Protein AF-A0A7S2U8R6-F1 (afdb_monomer)

Structure (mmCIF, N/CA/C/O backbone):
data_AF-A0A7S2U8R6-F1
#
_entry.id   AF-A0A7S2U8R6-F1
#
loop_
_atom_site.group_PDB
_atom_site.id
_atom_site.type_symbol
_atom_site.label_atom_id
_atom_site.label_alt_id
_atom_site.label_comp_id
_atom_site.label_asym_id
_atom_site.label_entity_id
_atom_site.label_seq_id
_atom_site.pdbx_PDB_ins_code
_atom_site.Cartn_x
_atom_site.Cartn_y
_atom_site.Cartn_z
_atom_site.occupancy
_atom_site.B_iso_or_equiv
_atom_site.auth_seq_id
_atom_site.auth_comp_id
_atom_site.auth_asym_id
_atom_site.auth_atom_id
_atom_site.pdbx_PDB_model_num
ATOM 1 N N . ASN A 1 1 ? 3.528 -26.332 -23.470 1.00 46.66 1 ASN A N 1
ATOM 2 C CA . ASN A 1 1 ? 3.043 -24.936 -23.536 1.00 46.66 1 ASN A CA 1
ATOM 3 C C . ASN A 1 1 ? 3.976 -24.041 -22.747 1.00 46.66 1 ASN A C 1
ATOM 5 O O . ASN A 1 1 ? 3.989 -24.145 -21.530 1.00 46.66 1 ASN A O 1
ATOM 9 N N . HIS A 1 2 ? 4.789 -23.233 -23.428 1.00 74.88 2 HIS A N 1
ATOM 10 C CA . HIS A 1 2 ? 5.636 -22.223 -22.788 1.00 74.88 2 HIS A CA 1
ATOM 11 C C . HIS A 1 2 ? 4.893 -20.884 -22.828 1.00 74.88 2 HIS A C 1
ATOM 13 O O . HIS A 1 2 ? 4.397 -20.498 -23.886 1.00 74.88 2 HIS A O 1
ATOM 19 N N . LEU A 1 3 ? 4.774 -20.200 -21.690 1.00 73.69 3 LEU A N 1
ATOM 20 C CA . LEU A 1 3 ? 4.189 -18.861 -21.631 1.00 73.69 3 LEU A CA 1
ATOM 21 C C . LEU A 1 3 ? 5.206 -17.872 -22.217 1.00 73.69 3 LEU A C 1
ATOM 23 O O . LEU A 1 3 ? 6.335 -17.811 -21.743 1.00 73.69 3 LEU A O 1
ATOM 27 N N . LEU A 1 4 ? 4.841 -17.155 -23.282 1.00 82.94 4 LEU A N 1
ATOM 28 C CA . LEU A 1 4 ? 5.727 -16.186 -23.953 1.00 82.94 4 LEU A CA 1
ATOM 29 C C . LEU A 1 4 ? 5.515 -14.745 -23.472 1.00 82.94 4 LEU A C 1
ATOM 31 O O . LEU A 1 4 ? 6.357 -13.887 -23.705 1.00 82.94 4 LEU A O 1
ATOM 35 N N . GLY A 1 5 ? 4.393 -14.472 -22.811 1.00 85.06 5 GLY A N 1
ATOM 36 C CA . GLY A 1 5 ? 4.056 -13.152 -22.301 1.00 85.06 5 GLY A CA 1
ATOM 37 C C . GLY A 1 5 ? 2.753 -13.180 -21.516 1.00 85.06 5 GLY A C 1
ATOM 38 O O . GLY A 1 5 ? 1.944 -14.098 -21.662 1.00 85.06 5 GLY A O 1
ATOM 39 N N . VAL A 1 6 ? 2.562 -12.169 -20.675 1.00 85.94 6 VAL A N 1
ATOM 40 C CA . VAL A 1 6 ? 1.359 -11.980 -19.865 1.00 85.94 6 VAL A CA 1
ATOM 41 C C . VAL A 1 6 ? 0.936 -10.520 -19.946 1.00 85.94 6 VAL A C 1
ATOM 43 O O . VAL A 1 6 ? 1.773 -9.621 -19.906 1.00 85.94 6 VAL A O 1
ATOM 46 N N . VAL A 1 7 ? -0.367 -10.289 -20.068 1.00 87.50 7 VAL A N 1
ATOM 47 C CA . VAL A 1 7 ? -0.960 -8.958 -19.927 1.00 87.50 7 VAL A CA 1
ATOM 48 C C . VAL A 1 7 ? -1.622 -8.909 -18.563 1.00 87.50 7 VAL A C 1
ATOM 50 O O . VAL A 1 7 ? -2.415 -9.787 -18.227 1.00 87.50 7 VAL A O 1
ATOM 53 N N . ALA A 1 8 ? -1.287 -7.896 -17.774 1.00 81.75 8 ALA A N 1
ATOM 54 C CA . ALA A 1 8 ? -1.824 -7.730 -16.438 1.00 81.75 8 ALA A CA 1
ATOM 55 C C . ALA A 1 8 ? -2.041 -6.258 -16.099 1.00 81.75 8 ALA A C 1
ATOM 57 O O . ALA A 1 8 ? -1.502 -5.362 -16.745 1.00 81.75 8 ALA A O 1
ATOM 58 N N . THR A 1 9 ? -2.837 -6.032 -15.062 1.00 83.81 9 THR A N 1
ATOM 59 C CA . THR A 1 9 ? -3.006 -4.727 -14.423 1.00 83.81 9 THR A CA 1
ATOM 60 C C . THR A 1 9 ? -1.950 -4.537 -13.327 1.00 83.81 9 THR A C 1
ATOM 62 O O . THR A 1 9 ? -1.035 -5.352 -13.171 1.00 83.81 9 THR A O 1
ATOM 65 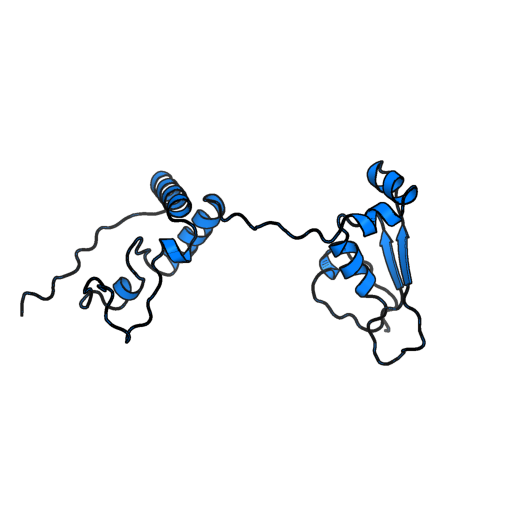N N . SER A 1 10 ? -2.115 -3.503 -12.497 1.00 70.25 10 SER A N 1
ATOM 66 C CA . SER A 1 10 ? -1.321 -3.288 -11.280 1.00 70.25 10 SER A CA 1
ATOM 67 C C . SER A 1 10 ? -1.342 -4.466 -10.294 1.00 70.25 10 SER A C 1
ATOM 69 O O . SER A 1 10 ? -0.540 -4.503 -9.369 1.00 70.25 10 SER A O 1
ATOM 71 N N . ALA A 1 11 ? -2.197 -5.476 -10.491 1.00 67.94 11 ALA A N 1
ATOM 72 C CA . ALA A 1 11 ? -2.208 -6.693 -9.681 1.00 67.94 11 ALA A CA 1
ATOM 73 C C . ALA A 1 11 ? -0.862 -7.452 -9.684 1.00 67.94 11 ALA A C 1
ATOM 75 O O . ALA A 1 11 ? -0.554 -8.131 -8.709 1.00 67.94 11 ALA A O 1
ATOM 76 N N . LEU A 1 12 ? -0.031 -7.313 -10.730 1.00 63.19 12 LEU A N 1
ATOM 77 C CA . LEU A 1 12 ? 1.331 -7.876 -10.753 1.00 63.19 12 LEU A CA 1
ATOM 78 C C . LEU A 1 12 ? 2.407 -6.950 -10.144 1.00 63.19 12 LEU A C 1
ATOM 80 O O . LEU A 1 12 ? 3.586 -7.318 -10.096 1.00 63.19 12 LEU A O 1
ATOM 84 N N . GLU A 1 13 ? 2.035 -5.772 -9.631 1.00 63.19 13 GLU A N 1
ATOM 85 C CA . GLU A 1 13 ? 2.952 -4.906 -8.870 1.00 63.19 13 GLU A CA 1
ATOM 86 C C . GLU A 1 13 ? 3.379 -5.576 -7.558 1.00 63.19 13 GLU A C 1
ATOM 88 O O . GLU A 1 13 ? 4.547 -5.500 -7.179 1.00 63.19 13 GLU A O 1
ATOM 93 N N . LEU A 1 14 ? 2.483 -6.332 -6.911 1.00 60.97 14 LEU A N 1
ATOM 94 C CA . LEU A 1 14 ? 2.751 -6.978 -5.626 1.00 60.97 14 LEU A CA 1
ATOM 95 C C . LEU A 1 14 ? 3.294 -8.411 -5.784 1.00 60.97 14 LEU A C 1
ATOM 97 O O . LEU A 1 14 ? 2.639 -9.288 -6.331 1.00 60.9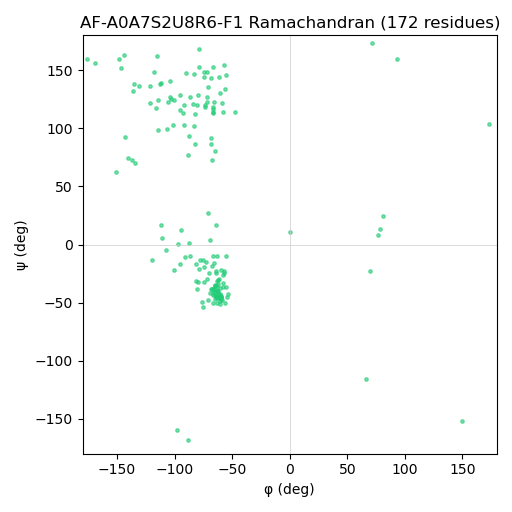7 14 LEU A O 1
ATOM 101 N N . GLY A 1 15 ? 4.500 -8.656 -5.263 1.00 57.88 15 GLY A N 1
ATOM 102 C CA . GLY A 1 15 ? 4.947 -9.949 -4.709 1.00 57.88 15 GLY A CA 1
ATOM 103 C C . GLY A 1 15 ? 5.184 -11.165 -5.621 1.00 57.88 15 GLY A C 1
ATOM 104 O O . GLY A 1 15 ? 5.959 -12.028 -5.226 1.00 57.88 15 GLY A O 1
ATOM 105 N N . ILE A 1 16 ? 4.598 -11.265 -6.817 1.00 66.06 16 ILE A N 1
ATOM 106 C CA . ILE A 1 16 ? 4.712 -12.500 -7.618 1.00 66.06 16 ILE A CA 1
ATOM 107 C C . ILE A 1 16 ? 6.038 -12.525 -8.385 1.00 66.06 16 ILE A C 1
ATOM 109 O O . ILE A 1 16 ? 6.259 -11.716 -9.286 1.00 66.06 16 ILE A O 1
ATOM 113 N N . ASP A 1 17 ? 6.937 -13.439 -8.023 1.00 63.81 17 ASP A N 1
ATOM 114 C CA . ASP A 1 17 ? 8.207 -13.632 -8.724 1.00 63.81 17 ASP A CA 1
ATOM 115 C C . ASP A 1 17 ? 8.013 -14.513 -9.963 1.00 63.81 17 ASP A C 1
ATOM 117 O O . ASP A 1 17 ? 8.129 -15.736 -9.925 1.00 63.81 17 ASP A O 1
ATOM 121 N N . ILE A 1 18 ? 7.660 -13.875 -11.076 1.00 67.62 18 ILE A N 1
ATOM 122 C CA . ILE A 1 18 ? 7.611 -14.510 -12.394 1.00 67.62 18 ILE A CA 1
ATOM 123 C C . ILE A 1 18 ? 9.016 -14.354 -12.990 1.00 67.62 18 ILE A C 1
ATOM 125 O O . ILE A 1 18 ? 9.271 -13.429 -13.756 1.00 67.62 18 ILE A O 1
ATOM 129 N N . GLY A 1 19 ? 9.968 -15.169 -12.527 1.00 64.94 19 GLY A N 1
ATOM 130 C CA . GLY A 1 19 ? 11.358 -15.112 -12.989 1.00 64.94 19 GLY A CA 1
ATOM 131 C C . GLY A 1 19 ? 11.486 -15.284 -14.510 1.00 64.94 19 GLY A C 1
ATOM 132 O O . GLY A 1 19 ? 10.637 -15.904 -15.150 1.00 64.94 19 GLY A O 1
ATOM 133 N N . GLY A 1 20 ? 12.562 -14.749 -15.092 1.00 72.88 20 GLY A N 1
ATOM 134 C CA . GLY A 1 20 ? 12.874 -14.906 -16.518 1.00 72.88 20 GLY A CA 1
ATOM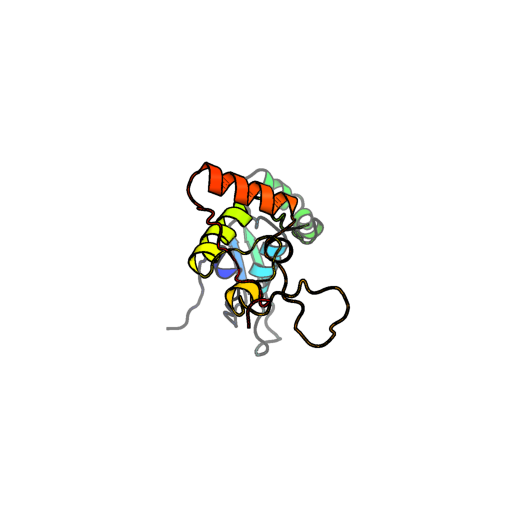 135 C C . GLY A 1 20 ? 12.123 -13.964 -17.466 1.00 72.88 20 GLY A C 1
ATOM 136 O O . GLY A 1 20 ? 11.948 -14.301 -18.634 1.00 72.88 20 GLY A O 1
ATOM 137 N N . ILE A 1 21 ? 11.661 -12.806 -16.984 1.00 80.56 21 ILE A N 1
ATOM 138 C CA . ILE A 1 21 ? 11.136 -11.735 -17.841 1.00 80.56 21 ILE A CA 1
ATOM 139 C C . ILE A 1 21 ? 12.304 -10.851 -18.293 1.00 80.56 21 ILE A C 1
ATOM 141 O O . ILE A 1 21 ? 13.040 -10.327 -17.459 1.00 80.56 21 ILE A O 1
ATOM 145 N N . ASP A 1 22 ? 12.434 -10.634 -19.600 1.00 85.12 22 ASP A N 1
ATOM 146 C CA . ASP A 1 22 ? 13.462 -9.753 -20.178 1.00 85.12 22 ASP A CA 1
ATOM 147 C C . ASP A 1 22 ? 12.900 -8.366 -20.559 1.00 85.12 22 ASP A C 1
ATOM 149 O O . ASP A 1 22 ? 13.645 -7.389 -20.639 1.00 85.12 22 ASP A O 1
ATOM 153 N N . LEU A 1 23 ? 11.577 -8.258 -20.756 1.00 88.19 23 LEU A N 1
ATOM 154 C CA . LEU A 1 23 ? 10.893 -7.051 -21.233 1.00 88.19 23 LEU A CA 1
ATOM 155 C C . LEU A 1 23 ? 9.611 -6.756 -20.441 1.00 88.19 23 LEU A C 1
ATOM 157 O O . LEU A 1 23 ? 8.743 -7.621 -20.322 1.00 88.19 23 LEU A O 1
ATOM 161 N N . THR A 1 24 ? 9.437 -5.508 -19.998 1.00 89.19 24 THR A N 1
ATOM 162 C CA . THR A 1 24 ? 8.153 -4.979 -19.506 1.00 89.19 24 THR A CA 1
ATOM 163 C C . THR A 1 24 ? 7.608 -3.899 -20.441 1.00 89.19 24 THR A C 1
ATOM 165 O O . THR A 1 24 ? 8.343 -3.036 -20.924 1.00 89.19 24 THR A O 1
ATOM 168 N N . LEU A 1 25 ? 6.296 -3.937 -20.688 1.00 91.19 25 LEU A N 1
ATOM 169 C CA . LEU A 1 25 ? 5.565 -2.933 -21.464 1.00 91.19 25 LEU A CA 1
ATOM 170 C C . LEU A 1 25 ? 4.543 -2.242 -20.556 1.00 91.19 25 LEU A C 1
ATOM 172 O O . LEU A 1 25 ? 3.622 -2.887 -20.058 1.00 91.19 25 LEU A O 1
ATOM 176 N N . HIS A 1 26 ? 4.698 -0.935 -20.354 1.00 90.31 26 HIS A N 1
ATOM 177 C CA . HIS A 1 26 ? 3.790 -0.110 -19.558 1.00 90.31 26 HIS A CA 1
ATOM 178 C C . HIS A 1 26 ? 2.880 0.675 -20.508 1.00 90.31 26 HIS A C 1
ATOM 180 O O . HIS A 1 26 ? 3.311 1.643 -21.134 1.00 90.31 26 HIS A O 1
ATOM 186 N N . CYS A 1 27 ? 1.632 0.232 -20.652 1.00 90.69 27 CYS A N 1
ATOM 187 C CA . CYS A 1 27 ? 0.617 0.924 -21.444 1.00 90.69 27 CYS A CA 1
ATOM 188 C C . CYS A 1 27 ? -0.018 2.041 -20.604 1.00 90.69 27 CYS A C 1
ATOM 190 O O . CYS A 1 27 ? -0.864 1.769 -19.753 1.00 90.69 27 CYS A O 1
ATOM 192 N N . GLY A 1 28 ? 0.391 3.283 -20.851 1.00 87.94 28 GLY A N 1
ATOM 193 C CA . GLY A 1 28 ? 0.110 4.442 -20.008 1.00 87.94 28 GLY A CA 1
ATOM 194 C C . GLY A 1 28 ? 1.219 4.698 -18.984 1.00 87.94 28 GLY A C 1
ATOM 195 O O . GLY A 1 28 ? 2.030 3.819 -18.674 1.00 87.94 28 GLY A O 1
ATOM 196 N N . CYS A 1 29 ? 1.279 5.922 -18.458 1.00 85.25 29 CYS A N 1
ATOM 197 C CA . CYS A 1 29 ? 2.278 6.262 -17.445 1.00 85.25 29 CYS A CA 1
ATOM 198 C C . CYS A 1 29 ? 1.862 5.759 -16.049 1.00 85.25 29 CYS A C 1
ATOM 200 O O . CYS A 1 29 ? 0.768 6.105 -15.590 1.00 85.25 29 CYS A O 1
ATOM 202 N N . PRO A 1 30 ? 2.730 5.025 -15.320 1.00 83.25 30 PRO A N 1
ATOM 203 C CA . PRO A 1 30 ? 2.484 4.688 -13.922 1.00 83.25 30 PRO A CA 1
ATOM 204 C C . PRO A 1 30 ? 2.244 5.938 -13.068 1.00 83.25 30 PRO A C 1
ATOM 206 O O . PRO A 1 30 ? 2.855 6.987 -13.277 1.00 83.25 30 PRO A O 1
ATOM 209 N N . THR A 1 31 ? 1.372 5.812 -12.070 1.00 78.25 31 THR A N 1
ATOM 210 C CA . THR A 1 31 ? 0.939 6.925 -11.208 1.00 78.25 31 THR A CA 1
ATOM 211 C C . THR A 1 31 ? 2.011 7.377 -10.212 1.00 78.25 31 THR A C 1
ATOM 213 O O . THR A 1 31 ? 1.906 8.464 -9.646 1.00 78.25 31 THR A O 1
ATOM 216 N N . SER A 1 32 ? 3.056 6.569 -9.998 1.00 81.12 32 SER A N 1
ATOM 217 C CA . SER A 1 32 ? 4.174 6.883 -9.108 1.00 81.12 32 SER A CA 1
ATOM 218 C C . SER A 1 32 ? 5.495 6.268 -9.585 1.00 81.12 32 SER A C 1
ATOM 220 O O . SER A 1 32 ? 5.516 5.277 -10.318 1.00 81.12 32 SER A O 1
ATOM 222 N N . VAL A 1 33 ? 6.616 6.818 -9.101 1.00 85.56 33 VAL A N 1
ATOM 223 C CA . VAL A 1 33 ? 7.962 6.249 -9.309 1.00 85.56 33 VAL A CA 1
ATOM 224 C C . VAL A 1 33 ? 8.073 4.850 -8.716 1.00 85.56 33 VAL A C 1
ATOM 226 O O . VAL A 1 33 ? 8.709 3.982 -9.304 1.00 85.56 33 VAL A O 1
ATOM 229 N N . ASN A 1 34 ? 7.434 4.611 -7.568 1.00 84.75 34 ASN A N 1
ATOM 230 C CA . ASN A 1 34 ? 7.458 3.303 -6.921 1.00 84.75 34 ASN A CA 1
ATOM 231 C C . ASN A 1 34 ? 6.769 2.252 -7.795 1.00 84.75 34 ASN A C 1
ATOM 233 O O . ASN A 1 34 ? 7.345 1.188 -7.999 1.00 84.75 34 ASN A O 1
ATOM 237 N N . SER A 1 35 ? 5.606 2.572 -8.369 1.00 84.62 35 SER A N 1
ATOM 238 C CA . SER A 1 35 ? 4.914 1.686 -9.312 1.00 84.62 35 SER A CA 1
ATOM 239 C C . SER A 1 35 ? 5.772 1.420 -10.548 1.00 84.62 35 SER A C 1
ATOM 241 O O . SER A 1 35 ? 5.962 0.262 -10.906 1.00 84.62 35 SER A O 1
ATOM 243 N N . LEU A 1 36 ? 6.382 2.453 -11.148 1.00 86.62 36 LEU A N 1
ATOM 244 C CA . LEU A 1 36 ? 7.298 2.263 -12.279 1.00 86.62 36 LEU A CA 1
ATOM 245 C C . LEU A 1 36 ? 8.446 1.308 -11.922 1.00 86.62 36 LEU A C 1
ATOM 247 O O . LEU A 1 36 ? 8.697 0.359 -12.656 1.00 86.62 36 LEU A O 1
ATOM 251 N N . LEU A 1 37 ? 9.132 1.536 -10.798 1.00 86.06 37 LEU A N 1
ATOM 252 C CA . LEU A 1 37 ? 10.273 0.716 -10.384 1.00 86.06 37 LEU A CA 1
ATOM 253 C C . LEU A 1 37 ? 9.866 -0.721 -10.032 1.00 86.06 37 LEU A C 1
ATOM 255 O O . LEU A 1 37 ? 10.594 -1.653 -10.365 1.00 86.06 37 LEU A O 1
ATOM 259 N N . GLN A 1 38 ? 8.714 -0.918 -9.387 1.00 85.62 38 GLN A N 1
ATOM 260 C CA . GLN A 1 38 ? 8.199 -2.250 -9.056 1.00 85.62 38 GLN A CA 1
ATOM 261 C C . GLN A 1 38 ? 7.825 -3.039 -10.311 1.00 85.62 38 GLN A C 1
ATOM 263 O O . GLN A 1 38 ? 8.175 -4.213 -10.422 1.00 85.62 38 GLN A O 1
ATOM 268 N N . GLN A 1 39 ? 7.158 -2.394 -11.270 1.00 86.88 39 GLN A N 1
ATOM 269 C CA . GLN A 1 39 ? 6.768 -3.022 -12.528 1.00 86.88 39 GLN A CA 1
ATOM 270 C C . GLN A 1 39 ? 7.987 -3.280 -13.431 1.00 86.88 39 GLN A C 1
ATOM 272 O O . GLN A 1 39 ? 8.147 -4.390 -1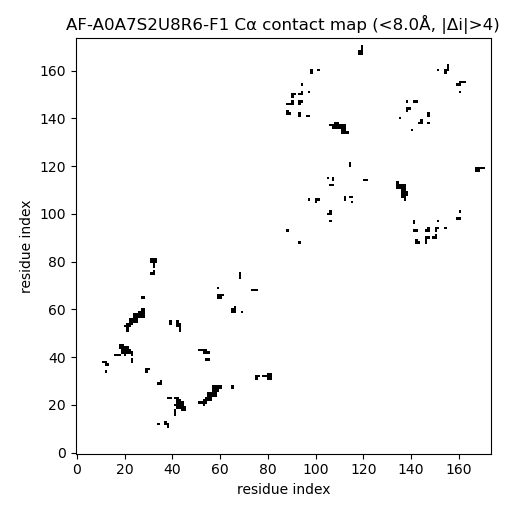3.926 1.00 86.88 39 GLN A O 1
ATOM 277 N N . ALA A 1 40 ? 8.866 -2.289 -13.626 1.00 87.56 40 ALA A N 1
ATOM 278 C CA . ALA A 1 40 ? 10.062 -2.420 -14.464 1.00 87.56 40 ALA A CA 1
ATOM 279 C C . ALA A 1 40 ? 11.058 -3.433 -13.882 1.00 87.56 40 ALA A C 1
ATOM 281 O O . ALA A 1 40 ? 11.651 -4.216 -14.616 1.00 87.56 40 ALA A O 1
ATOM 282 N N . GLY A 1 41 ? 11.176 -3.491 -12.551 1.00 84.31 41 GLY A N 1
ATOM 283 C CA . GLY A 1 41 ? 12.005 -4.466 -11.839 1.00 84.31 41 GLY A CA 1
ATOM 284 C C . GLY A 1 41 ? 11.496 -5.911 -11.892 1.00 84.31 41 GLY A C 1
ATOM 285 O O . GLY A 1 41 ? 12.073 -6.773 -11.226 1.00 84.31 41 GLY A O 1
ATOM 286 N N . ARG A 1 42 ? 10.411 -6.194 -12.630 1.00 81.25 42 ARG A N 1
ATOM 287 C CA . ARG A 1 42 ? 10.039 -7.561 -13.025 1.00 81.25 42 ARG A CA 1
ATOM 288 C C . ARG A 1 42 ? 10.940 -8.088 -14.134 1.00 81.25 42 ARG A C 1
ATOM 290 O O . ARG A 1 42 ? 11.222 -9.282 -14.140 1.00 81.25 42 ARG A O 1
ATOM 297 N N . ALA A 1 43 ? 11.412 -7.212 -15.020 1.00 83.94 43 ALA A N 1
ATOM 298 C CA . ALA A 1 43 ? 12.412 -7.580 -16.005 1.00 83.94 43 ALA A CA 1
ATOM 299 C C . ALA A 1 43 ? 13.798 -7.724 -15.347 1.00 83.94 43 ALA A C 1
ATOM 301 O O . ALA A 1 43 ? 14.110 -7.040 -14.372 1.00 83.94 43 ALA A O 1
ATOM 302 N N . GLY A 1 44 ? 14.636 -8.623 -15.867 1.00 78.12 44 GLY A N 1
ATOM 303 C CA . GLY A 1 44 ? 16.003 -8.832 -15.374 1.00 78.12 44 GLY A CA 1
ATOM 304 C C . GLY A 1 44 ? 16.098 -9.655 -14.086 1.00 78.12 44 GLY A C 1
ATOM 305 O O . GLY A 1 44 ? 17.154 -9.704 -13.455 1.00 78.12 44 GLY A O 1
ATOM 306 N N . ARG A 1 45 ? 15.008 -10.320 -13.681 1.00 71.50 45 ARG A N 1
ATOM 307 C CA . ARG A 1 45 ? 14.997 -11.263 -12.557 1.00 71.50 45 ARG A CA 1
ATOM 308 C C . ARG A 1 45 ? 15.382 -12.661 -13.032 1.00 71.50 45 ARG A C 1
ATOM 310 O O . ARG A 1 45 ? 14.536 -13.432 -13.477 1.00 71.50 45 ARG A O 1
ATOM 317 N N . GLY A 1 46 ? 16.666 -12.992 -12.939 1.00 64.31 46 GLY A N 1
ATOM 318 C CA . GLY A 1 46 ? 17.165 -14.329 -13.257 1.00 64.31 46 GLY A CA 1
ATOM 319 C C . GLY A 1 46 ? 18.686 -14.399 -13.222 1.00 64.31 46 GLY A C 1
ATOM 320 O O . GLY A 1 46 ? 19.351 -13.986 -14.163 1.00 64.31 46 GLY A O 1
ATOM 321 N N . ALA A 1 47 ? 19.251 -14.975 -12.158 1.00 56.84 47 ALA A N 1
ATOM 322 C CA . ALA A 1 47 ? 20.701 -15.174 -12.019 1.00 56.84 47 ALA A CA 1
ATOM 323 C C . ALA A 1 47 ? 21.303 -16.117 -13.084 1.00 56.84 47 ALA A C 1
ATOM 325 O O . ALA A 1 47 ? 22.517 -16.260 -13.180 1.00 56.84 47 ALA A O 1
ATOM 326 N N . THR A 1 48 ? 20.462 -16.791 -13.869 1.00 57.09 48 THR A N 1
ATOM 327 C CA . THR A 1 48 ? 20.865 -17.810 -14.841 1.00 57.09 48 THR A CA 1
ATOM 328 C C . THR A 1 48 ? 21.349 -17.232 -16.173 1.00 57.09 48 THR A C 1
ATOM 330 O O . THR A 1 48 ? 21.984 -17.959 -16.930 1.00 57.09 48 THR A O 1
ATOM 333 N N . ARG A 1 49 ? 21.053 -15.958 -16.478 1.00 62.97 49 ARG A N 1
ATOM 334 C CA . ARG A 1 49 ? 21.420 -15.287 -17.741 1.00 62.97 49 ARG A CA 1
ATOM 335 C C . ARG A 1 49 ? 21.860 -13.844 -17.489 1.00 62.97 49 ARG A C 1
ATOM 337 O O . ARG A 1 49 ? 21.114 -12.903 -17.736 1.00 62.97 49 ARG A O 1
ATOM 344 N N . LEU A 1 50 ? 23.067 -13.674 -16.944 1.00 63.53 50 LEU A N 1
ATOM 345 C CA . LEU A 1 50 ? 23.655 -12.348 -16.685 1.00 63.53 50 LEU A CA 1
ATOM 346 C C . LEU A 1 50 ? 23.967 -11.546 -17.964 1.00 63.53 50 LEU A C 1
ATOM 348 O O . LEU A 1 50 ? 24.212 -10.347 -17.887 1.00 63.53 50 LEU A O 1
ATOM 352 N N . ASP A 1 51 ? 24.004 -12.203 -19.119 1.00 74.25 51 ASP A N 1
ATOM 353 C CA . ASP A 1 51 ? 24.346 -11.640 -20.425 1.00 74.25 51 ASP A CA 1
ATOM 354 C C . ASP A 1 51 ? 23.150 -11.026 -21.167 1.00 74.25 51 ASP A C 1
ATOM 356 O O . ASP A 1 51 ? 23.338 -10.342 -22.175 1.00 74.25 51 ASP A O 1
ATOM 360 N N . VAL A 1 52 ? 21.926 -11.233 -20.672 1.00 75.56 52 VAL A N 1
ATOM 361 C CA . VAL A 1 52 ? 20.710 -10.707 -21.297 1.00 75.56 52 VAL A CA 1
ATOM 362 C C . VAL A 1 52 ? 20.326 -9.376 -20.640 1.00 75.56 52 VAL A C 1
ATOM 364 O O . VAL A 1 52 ? 20.005 -9.346 -19.449 1.00 75.56 52 VAL A O 1
ATOM 367 N N . PRO A 1 53 ? 20.351 -8.250 -21.378 1.00 79.81 53 PRO A N 1
ATOM 368 C CA . PRO A 1 53 ? 19.892 -6.977 -20.843 1.00 79.81 53 PRO A CA 1
ATOM 369 C C . PRO A 1 53 ? 18.376 -7.007 -20.627 1.00 79.81 53 PRO A C 1
ATOM 371 O O . PRO A 1 53 ? 17.632 -7.547 -21.444 1.00 79.81 53 PRO A O 1
ATOM 374 N N . SER A 1 54 ? 17.915 -6.368 -19.553 1.00 85.94 54 SER A N 1
ATOM 375 C CA . SER A 1 54 ? 16.488 -6.128 -19.331 1.00 85.94 54 SER A CA 1
ATOM 376 C C . SER A 1 54 ? 16.053 -4.795 -19.934 1.00 85.94 54 SER A C 1
ATOM 378 O O . SER A 1 54 ? 16.824 -3.831 -19.970 1.00 85.94 54 SER A O 1
ATOM 380 N N . LEU A 1 55 ? 14.809 -4.734 -20.411 1.00 88.88 55 LEU A N 1
ATOM 381 C CA . LEU A 1 55 ? 14.229 -3.537 -21.010 1.00 88.88 55 LEU A CA 1
ATOM 382 C C . LEU A 1 55 ? 12.850 -3.236 -20.417 1.00 88.88 55 LEU A C 1
ATOM 384 O O . LEU A 1 55 ? 12.007 -4.116 -20.277 1.00 88.88 55 LEU A O 1
ATOM 388 N N . ALA A 1 56 ? 12.603 -1.963 -20.121 1.00 89.94 56 ALA A N 1
ATOM 389 C CA . ALA A 1 56 ? 11.290 -1.456 -19.748 1.00 89.94 56 ALA A CA 1
ATOM 390 C C . ALA A 1 56 ? 10.879 -0.363 -20.738 1.00 89.94 56 ALA A C 1
ATOM 392 O O . ALA A 1 56 ? 11.591 0.628 -20.905 1.00 89.94 56 ALA A O 1
ATOM 393 N N . ILE A 1 57 ? 9.738 -0.543 -21.404 1.00 91.44 57 ILE A N 1
ATOM 394 C CA . ILE A 1 57 ? 9.204 0.409 -22.384 1.00 91.44 57 ILE A CA 1
ATOM 395 C C . ILE A 1 57 ? 7.903 0.993 -21.848 1.00 91.44 57 ILE A C 1
ATOM 397 O O . ILE A 1 57 ? 6.961 0.261 -21.552 1.00 91.44 57 ILE A O 1
ATOM 401 N N . MET A 1 58 ? 7.832 2.320 -21.771 1.00 90.00 58 MET A N 1
ATOM 402 C CA . MET A 1 58 ? 6.618 3.048 -21.412 1.00 90.00 58 MET A CA 1
ATOM 403 C C . MET A 1 58 ? 5.979 3.655 -22.660 1.00 90.00 58 MET A C 1
ATOM 405 O O . MET A 1 58 ? 6.623 4.397 -23.400 1.00 90.00 58 MET A O 1
ATOM 409 N N . ILE A 1 59 ? 4.705 3.344 -22.881 1.00 91.56 59 ILE A N 1
ATOM 410 C CA . ILE A 1 59 ? 3.899 3.837 -23.996 1.00 91.56 59 ILE A CA 1
ATOM 411 C C . ILE A 1 59 ? 2.924 4.870 -23.430 1.00 91.56 59 ILE A C 1
ATOM 413 O O . ILE A 1 59 ? 1.909 4.513 -22.842 1.00 91.56 59 ILE A O 1
ATOM 417 N N . CYS A 1 60 ? 3.243 6.154 -23.582 1.00 89.62 60 CYS A N 1
ATOM 418 C CA . CYS A 1 60 ? 2.370 7.248 -23.153 1.00 89.62 60 CYS A CA 1
ATOM 419 C C . CYS A 1 60 ? 1.173 7.421 -24.101 1.00 89.62 60 CYS A C 1
ATOM 421 O O . CYS A 1 60 ? 1.327 7.318 -25.319 1.00 89.62 60 CYS A O 1
ATOM 423 N N . PHE A 1 61 ? 0.005 7.767 -23.554 1.00 90.31 61 PHE A N 1
ATOM 424 C CA . PHE A 1 61 ? -1.153 8.194 -24.338 1.00 90.31 61 PHE A CA 1
ATOM 425 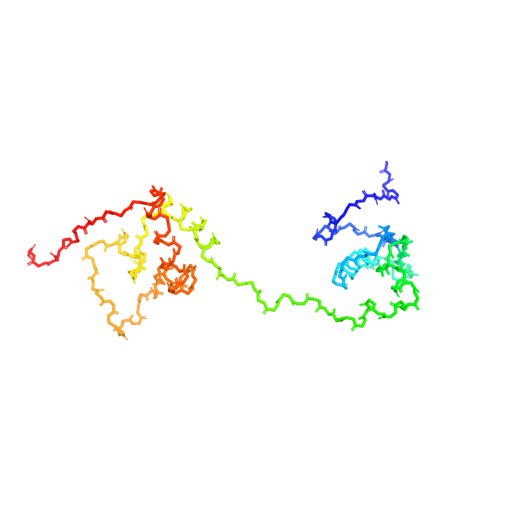C C . PHE A 1 61 ? -1.267 9.730 -24.379 1.00 90.31 61 PHE A C 1
ATOM 427 O O . PHE A 1 61 ? -0.286 10.458 -24.222 1.00 90.31 61 PHE A O 1
ATOM 434 N N . ASN A 1 62 ? -2.466 10.241 -24.679 1.00 91.75 62 ASN A N 1
ATOM 435 C CA . ASN A 1 62 ? -2.696 11.650 -25.005 1.00 91.75 62 ASN A CA 1
ATOM 436 C C . ASN A 1 62 ? -3.132 12.519 -23.806 1.00 91.75 62 ASN A C 1
ATOM 438 O O . ASN A 1 62 ? -3.607 13.639 -23.997 1.00 91.75 62 ASN A O 1
ATOM 442 N N . SER A 1 63 ? -3.020 12.034 -22.567 1.00 92.56 63 SER A N 1
ATOM 443 C CA . SER A 1 63 ? -3.405 12.848 -21.408 1.00 92.56 63 SER A CA 1
ATOM 444 C C . SER A 1 63 ? -2.396 13.989 -21.162 1.00 92.56 63 SER A C 1
ATOM 446 O O . SER A 1 63 ? -1.200 13.810 -21.405 1.00 92.56 63 SER A O 1
ATOM 448 N N . PRO A 1 64 ? -2.814 15.164 -20.643 1.00 91.38 64 PRO A N 1
ATOM 449 C CA . PRO A 1 64 ? -1.887 16.265 -20.352 1.00 91.38 64 PRO A CA 1
ATOM 450 C C . PRO A 1 64 ? -0.727 15.868 -19.425 1.00 91.38 64 PRO A C 1
ATOM 452 O O . PRO A 1 64 ? 0.405 16.312 -19.623 1.00 91.38 64 PRO A O 1
ATOM 455 N N . ALA A 1 65 ? -0.993 14.998 -18.444 1.00 87.38 65 ALA A N 1
ATOM 456 C CA . ALA A 1 65 ? 0.0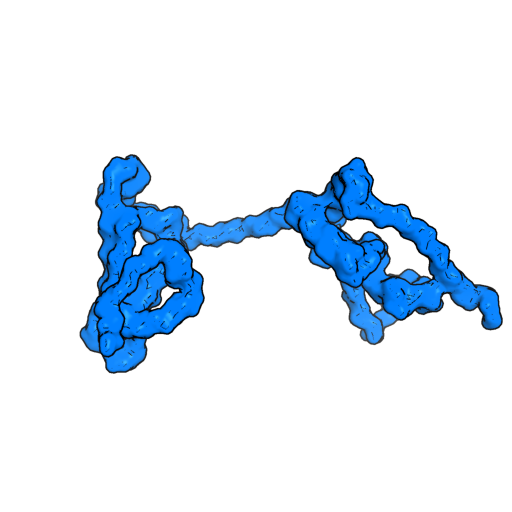18 14.476 -17.529 1.00 87.38 65 ALA A CA 1
ATOM 457 C C . ALA A 1 65 ? 1.065 13.618 -18.260 1.00 87.38 65 ALA A C 1
ATOM 459 O O . ALA A 1 65 ? 2.264 13.831 -18.092 1.00 87.38 65 ALA A O 1
ATOM 460 N N . GLU A 1 66 ? 0.632 12.699 -19.125 1.00 89.56 66 GLU A N 1
ATOM 461 C CA . GLU A 1 66 ? 1.536 11.844 -19.901 1.00 89.56 66 GLU A CA 1
ATOM 462 C C . GLU A 1 66 ? 2.323 12.628 -20.943 1.00 89.56 66 GLU A C 1
ATOM 464 O O . GLU A 1 66 ? 3.513 12.384 -21.125 1.00 89.56 66 GLU A O 1
ATOM 469 N N . GLN A 1 67 ? 1.704 13.618 -21.588 1.00 91.06 67 GLN A N 1
ATOM 470 C CA . GLN A 1 67 ? 2.425 14.483 -22.511 1.00 91.06 67 GLN A CA 1
ATOM 471 C C . GLN A 1 67 ? 3.499 15.322 -21.801 1.00 91.06 67 GLN A C 1
ATOM 473 O O . GLN A 1 67 ? 4.546 15.606 -22.385 1.00 91.06 67 GLN A O 1
ATOM 478 N N . HIS A 1 68 ? 3.256 15.755 -20.559 1.00 89.62 68 HIS A N 1
ATOM 479 C CA . HIS A 1 68 ? 4.269 16.449 -19.765 1.00 89.62 68 HIS A CA 1
ATOM 480 C C . HIS A 1 68 ? 5.466 15.535 -19.477 1.00 89.62 68 HIS A C 1
ATOM 482 O O . HIS A 1 68 ? 6.609 15.961 -19.649 1.00 89.62 68 HIS A O 1
ATOM 488 N N . ILE A 1 69 ? 5.196 14.282 -19.099 1.00 88.12 69 ILE A N 1
ATOM 489 C CA . ILE A 1 69 ? 6.217 13.258 -18.844 1.00 88.12 69 ILE A CA 1
ATOM 490 C C . ILE A 1 69 ? 6.969 12.916 -20.133 1.00 88.12 69 ILE A C 1
ATOM 492 O O . ILE A 1 69 ? 8.189 12.843 -20.114 1.00 88.12 69 ILE A O 1
ATOM 496 N N . TRP A 1 70 ? 6.285 12.807 -21.274 1.00 88.31 70 TRP A N 1
ATOM 497 C CA . TRP A 1 70 ? 6.915 12.600 -22.581 1.00 88.31 70 TRP A CA 1
ATOM 498 C C . TRP A 1 70 ? 7.888 13.726 -22.952 1.00 88.31 70 TRP A C 1
ATOM 500 O O . TRP A 1 70 ? 9.002 13.471 -23.400 1.00 88.31 70 TRP A O 1
ATOM 510 N N . ARG A 1 71 ? 7.484 14.986 -22.741 1.00 91.38 71 ARG A N 1
ATOM 511 C CA . ARG A 1 71 ? 8.340 16.155 -23.006 1.00 91.38 71 ARG A CA 1
ATOM 512 C C . ARG A 1 71 ? 9.496 16.278 -22.012 1.00 91.38 71 ARG A C 1
ATOM 514 O O . ARG A 1 71 ? 10.506 16.884 -22.344 1.00 91.38 71 ARG A O 1
ATOM 521 N N . ASN A 1 72 ? 9.351 15.716 -20.813 1.00 89.94 72 ASN A N 1
ATOM 522 C CA . ASN A 1 72 ? 10.332 15.791 -19.734 1.00 89.94 72 ASN A CA 1
ATOM 523 C C . ASN A 1 72 ? 10.471 14.413 -19.059 1.00 89.94 72 ASN A C 1
ATOM 525 O O . ASN A 1 72 ? 9.986 14.236 -17.939 1.00 89.94 72 ASN A O 1
ATOM 529 N N . PRO A 1 73 ? 11.110 13.416 -19.693 1.00 84.50 73 PRO A N 1
ATOM 530 C CA . PRO A 1 73 ? 11.104 12.029 -19.205 1.00 84.50 73 PRO A CA 1
ATOM 531 C C . PRO A 1 73 ? 11.750 11.867 -17.824 1.00 84.50 73 PRO A C 1
ATOM 533 O O . PRO A 1 73 ? 11.326 11.044 -17.013 1.00 84.50 73 PRO A O 1
ATOM 536 N N . THR A 1 74 ? 12.730 12.712 -17.502 1.00 85.69 74 THR A N 1
ATOM 537 C CA . THR A 1 74 ? 13.371 12.748 -16.181 1.00 85.69 74 THR A CA 1
ATOM 538 C C . THR A 1 74 ? 12.434 13.232 -15.072 1.00 85.69 74 THR A C 1
ATOM 540 O O . THR A 1 74 ? 12.700 12.943 -13.910 1.00 85.69 74 THR A O 1
ATOM 543 N N . SER A 1 75 ? 11.321 13.904 -15.405 1.00 84.56 75 SER A N 1
ATOM 544 C CA . SER A 1 75 ? 10.353 14.440 -14.435 1.00 84.56 75 SER A CA 1
ATOM 545 C C . SER A 1 75 ? 9.643 13.367 -13.618 1.00 84.56 75 SER A C 1
ATOM 547 O O . SER A 1 75 ? 9.159 13.658 -12.529 1.00 84.56 75 SER A O 1
ATOM 549 N N . LEU A 1 76 ? 9.543 12.139 -14.133 1.00 78.88 76 LEU A N 1
ATOM 550 C CA . LEU A 1 76 ? 8.993 11.027 -13.371 1.00 78.88 76 LEU A CA 1
ATOM 551 C C . LEU A 1 76 ? 10.030 10.565 -12.346 1.00 78.88 76 LEU A C 1
ATOM 553 O O . LEU A 1 76 ? 9.752 10.581 -11.156 1.00 78.88 76 LEU A O 1
ATOM 557 N N . LEU A 1 77 ? 11.253 10.264 -12.790 1.00 80.19 77 LEU A N 1
ATOM 558 C CA . LEU A 1 77 ? 12.343 9.773 -11.938 1.00 80.19 77 LEU A CA 1
ATOM 559 C C . LEU A 1 77 ? 12.783 10.786 -10.867 1.00 80.19 77 LEU A C 1
ATOM 561 O O . LEU A 1 77 ? 13.188 10.389 -9.776 1.00 80.19 77 LEU A O 1
ATOM 565 N N . SER A 1 78 ? 12.679 12.086 -11.152 1.00 81.06 78 SER A N 1
ATOM 566 C CA . SER A 1 78 ? 13.084 13.154 -10.234 1.00 81.06 78 SER A CA 1
ATOM 567 C C . SER A 1 78 ? 12.088 13.433 -9.105 1.00 81.06 78 SER A C 1
ATOM 569 O O . SER A 1 78 ? 12.456 14.097 -8.139 1.00 81.06 78 SER A O 1
ATOM 571 N N . ARG A 1 79 ? 10.851 12.914 -9.172 1.00 72.50 79 ARG A N 1
ATOM 572 C CA . ARG A 1 79 ? 9.815 13.121 -8.136 1.00 72.50 79 ARG A CA 1
ATOM 573 C C . ARG A 1 79 ? 10.139 12.465 -6.790 1.00 72.50 79 ARG A C 1
ATOM 575 O O . ARG A 1 79 ? 9.454 12.741 -5.811 1.00 72.50 79 ARG A O 1
ATOM 582 N N . GLY A 1 80 ? 11.171 11.623 -6.729 1.00 68.75 80 GLY A N 1
ATOM 583 C CA . GLY A 1 80 ? 11.509 10.856 -5.534 1.00 68.75 80 GLY A CA 1
ATOM 584 C C . GLY A 1 80 ? 10.503 9.735 -5.258 1.00 68.75 80 GLY A C 1
ATOM 585 O O . GLY A 1 80 ? 9.486 9.582 -5.938 1.00 68.75 80 GLY A O 1
ATOM 586 N N . ARG A 1 81 ? 10.805 8.894 -4.265 1.00 66.62 81 ARG A N 1
ATOM 587 C CA . ARG A 1 81 ? 9.882 7.835 -3.840 1.00 66.62 81 ARG A CA 1
ATOM 588 C C . ARG A 1 81 ? 8.707 8.482 -3.116 1.00 66.62 81 ARG A C 1
ATOM 590 O O . ARG A 1 81 ? 8.917 9.223 -2.161 1.00 66.62 81 ARG A O 1
ATOM 597 N N . ALA A 1 82 ? 7.484 8.171 -3.544 1.00 64.94 82 ALA A N 1
ATOM 598 C CA . ALA A 1 82 ? 6.284 8.522 -2.795 1.00 64.94 82 ALA A CA 1
ATOM 599 C C . ALA A 1 82 ? 6.276 7.690 -1.506 1.00 64.94 82 ALA A C 1
ATOM 601 O O . ALA A 1 82 ? 5.858 6.534 -1.502 1.00 64.94 82 ALA A O 1
ATOM 602 N N . ILE A 1 83 ? 6.849 8.238 -0.441 1.00 64.50 83 ILE A N 1
ATOM 603 C CA . ILE A 1 83 ? 6.763 7.664 0.897 1.00 64.50 83 ILE A 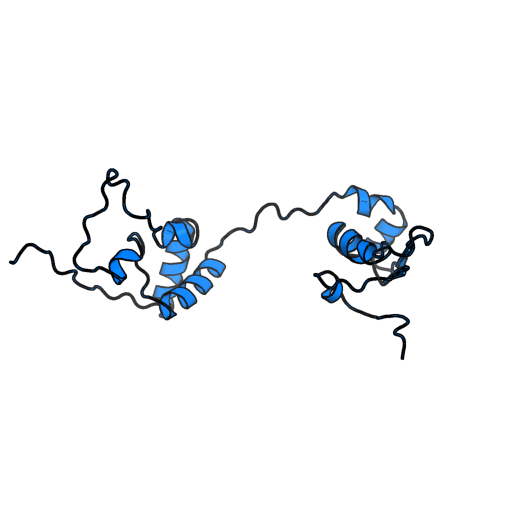CA 1
ATOM 604 C C . ILE A 1 83 ? 5.434 8.167 1.464 1.00 64.50 83 ILE A C 1
ATOM 606 O O . ILE A 1 83 ? 5.250 9.386 1.522 1.00 64.50 83 ILE A O 1
ATOM 610 N N . PRO A 1 84 ? 4.495 7.286 1.852 1.00 63.19 84 PRO A N 1
ATOM 611 C CA . PRO A 1 84 ? 3.356 7.724 2.643 1.00 63.19 84 PRO A CA 1
ATOM 612 C C . PRO A 1 84 ? 3.916 8.363 3.917 1.00 63.19 84 PRO A C 1
ATOM 614 O O . PRO A 1 84 ? 4.588 7.692 4.697 1.00 63.19 84 PRO A O 1
ATOM 617 N N . THR A 1 85 ? 3.714 9.668 4.091 1.00 65.38 85 THR A N 1
ATOM 618 C CA . THR A 1 85 ? 4.285 10.445 5.205 1.00 65.38 85 THR A CA 1
ATOM 619 C C . THR A 1 85 ? 3.802 9.945 6.564 1.00 65.38 85 THR A C 1
ATOM 621 O O . THR A 1 85 ? 4.541 10.009 7.541 1.00 65.38 85 THR A O 1
ATOM 624 N N . SER A 1 86 ? 2.590 9.400 6.609 1.00 69.94 86 SER A N 1
ATOM 625 C CA . SER A 1 86 ? 2.044 8.580 7.686 1.00 69.94 86 SER A CA 1
ATOM 626 C C . SER A 1 86 ? 0.732 7.960 7.197 1.00 69.94 86 SER A C 1
ATOM 628 O O . SER A 1 86 ? 0.095 8.487 6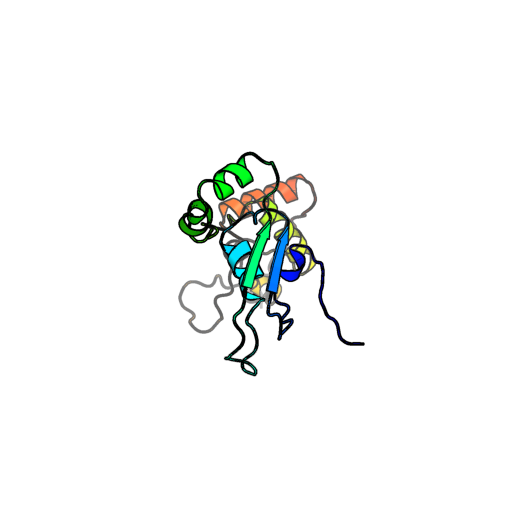.282 1.00 69.94 86 SER A O 1
ATOM 630 N N . LEU A 1 87 ? 0.318 6.839 7.788 1.00 70.06 87 LEU A N 1
ATOM 631 C CA . LEU A 1 87 ? -1.075 6.406 7.716 1.00 70.06 87 LEU A CA 1
ATOM 632 C C . LEU A 1 87 ? -1.778 7.002 8.944 1.00 70.06 87 LEU A C 1
ATOM 634 O O . LEU A 1 87 ? -1.550 6.501 10.046 1.00 70.06 87 LEU A O 1
ATOM 638 N N . PRO A 1 88 ? -2.562 8.087 8.811 1.00 77.81 88 PRO A N 1
ATOM 639 C CA . PRO A 1 88 ? -3.239 8.657 9.964 1.00 77.81 88 PRO A CA 1
ATOM 640 C C . PRO A 1 88 ? -4.288 7.663 10.471 1.00 77.81 88 PRO A C 1
ATOM 642 O O . PRO A 1 88 ? -5.252 7.346 9.765 1.00 77.81 88 PRO A O 1
ATOM 645 N N . ILE A 1 89 ? -4.098 7.178 11.699 1.00 84.69 89 ILE A N 1
ATOM 646 C CA . ILE A 1 89 ? -5.131 6.444 12.429 1.00 84.69 89 ILE A CA 1
ATOM 647 C C . ILE A 1 89 ? -6.242 7.456 12.710 1.00 84.69 89 ILE A C 1
ATOM 649 O O . ILE A 1 89 ? -6.027 8.438 13.412 1.00 84.69 89 ILE A O 1
ATOM 653 N N . ASN A 1 90 ? -7.403 7.253 12.093 1.00 88.88 90 ASN A N 1
ATOM 654 C CA . ASN A 1 90 ? -8.569 8.121 12.233 1.00 88.88 90 ASN A CA 1
ATOM 655 C C . ASN A 1 90 ? -9.720 7.360 12.896 1.00 88.88 90 ASN A C 1
ATOM 657 O O . ASN A 1 90 ? -9.738 6.128 12.884 1.00 88.88 90 ASN A O 1
ATOM 661 N N . ALA A 1 91 ? -10.703 8.091 13.423 1.00 90.62 91 ALA A N 1
ATOM 662 C CA . ALA A 1 91 ? -11.802 7.496 14.176 1.00 90.62 91 ALA A CA 1
ATOM 663 C C . ALA A 1 91 ? -12.576 6.455 13.355 1.00 90.62 91 ALA A C 1
ATOM 665 O O . ALA A 1 91 ? -12.948 5.424 13.895 1.00 90.62 91 ALA A O 1
ATOM 666 N N . GLY A 1 92 ? -12.762 6.659 12.046 1.00 90.75 92 GLY A N 1
ATOM 667 C CA . GLY A 1 92 ? -13.442 5.690 11.179 1.00 90.75 92 GLY A CA 1
ATOM 668 C C . GLY A 1 92 ? -12.716 4.343 11.082 1.00 90.75 92 GLY A C 1
ATOM 669 O O . GLY A 1 92 ? -13.351 3.294 11.165 1.00 90.75 92 GLY A O 1
ATOM 670 N N . LEU A 1 93 ? -11.384 4.359 10.967 1.00 91.12 93 LEU A N 1
ATOM 671 C CA . LEU A 1 93 ? -10.570 3.140 10.993 1.00 91.12 93 LEU A CA 1
ATOM 672 C C . LEU A 1 93 ? -10.686 2.433 12.351 1.00 91.12 93 LEU A C 1
ATOM 674 O O . LEU A 1 93 ? -10.909 1.224 12.407 1.00 91.12 93 LEU A O 1
ATOM 678 N N . VAL A 1 94 ? -10.582 3.201 13.439 1.00 92.25 94 VAL A N 1
ATOM 679 C CA . VAL A 1 94 ? -10.677 2.673 14.806 1.00 92.25 94 VAL A CA 1
ATOM 680 C C . VAL A 1 94 ? -12.057 2.079 15.075 1.00 92.25 94 VAL A C 1
ATOM 682 O O . VAL A 1 94 ? -12.137 0.999 15.643 1.00 92.25 94 VAL A O 1
ATOM 685 N N . GLN A 1 95 ? -13.142 2.695 14.594 1.00 93.44 95 GLN A N 1
ATOM 686 C CA . GLN A 1 95 ? -14.499 2.149 14.713 1.00 93.44 95 GLN A CA 1
ATOM 687 C C . GLN A 1 95 ? -14.600 0.726 14.147 1.00 93.44 95 GLN A C 1
ATOM 689 O O . GLN A 1 95 ? -15.154 -0.156 14.799 1.00 93.44 95 GLN A O 1
ATOM 694 N N . GLY A 1 96 ? -14.029 0.480 12.962 1.00 92.38 96 GLY A N 1
ATOM 695 C CA . GLY A 1 96 ? -14.011 -0.856 12.360 1.00 92.38 96 GLY A CA 1
ATOM 696 C C . GLY A 1 96 ? -13.277 -1.879 13.230 1.00 92.38 96 GLY A C 1
ATOM 697 O O . GLY A 1 96 ? -13.779 -2.984 13.446 1.00 92.38 96 GLY A O 1
ATOM 698 N N . HIS A 1 97 ? -12.128 -1.493 13.788 1.00 92.12 97 HIS A N 1
ATOM 699 C CA . HIS A 1 97 ? -11.379 -2.348 14.708 1.00 92.12 97 HIS A CA 1
ATOM 700 C C . HIS A 1 97 ? -12.104 -2.575 16.038 1.00 92.12 97 HIS A C 1
ATOM 702 O O . HIS A 1 97 ? -12.097 -3.703 16.515 1.00 92.12 97 HIS A O 1
ATOM 708 N N . LEU A 1 98 ? -12.778 -1.566 16.602 1.00 92.06 98 LEU A N 1
ATOM 709 C CA . LEU A 1 98 ? -13.558 -1.711 17.838 1.00 92.06 98 LEU A CA 1
ATOM 710 C C . LEU A 1 98 ? -14.716 -2.690 17.677 1.00 92.06 98 LEU A C 1
ATOM 712 O O . LEU A 1 98 ? -14.982 -3.468 18.587 1.00 92.06 98 LEU A O 1
ATOM 716 N N . LEU A 1 99 ? -15.388 -2.680 16.525 1.00 93.38 99 LEU A N 1
ATOM 717 C CA . LEU A 1 99 ? -16.452 -3.641 16.241 1.00 93.38 99 LEU A CA 1
ATOM 718 C C . LEU A 1 99 ? -15.916 -5.071 16.153 1.00 93.38 99 LEU A C 1
ATOM 720 O O . LEU A 1 99 ? -16.524 -5.974 16.715 1.00 93.38 99 LEU A O 1
ATOM 724 N N . CYS A 1 100 ? -14.777 -5.279 15.486 1.00 92.94 100 CYS A N 1
ATOM 725 C CA . CYS A 1 100 ? -14.158 -6.603 15.399 1.00 92.94 100 CYS A CA 1
ATOM 726 C C . CYS A 1 100 ? -13.668 -7.072 16.776 1.00 92.94 100 CYS A C 1
ATOM 728 O O . CYS A 1 100 ? -14.033 -8.154 17.223 1.00 92.94 100 CYS A O 1
ATOM 730 N N . ALA A 1 101 ? -12.913 -6.222 17.478 1.00 90.00 101 ALA A N 1
ATOM 731 C CA . ALA A 1 101 ? -12.376 -6.523 18.799 1.00 90.00 101 ALA A CA 1
ATOM 732 C C . ALA A 1 101 ? -13.495 -6.808 19.808 1.00 90.00 101 ALA A C 1
ATOM 734 O O . ALA A 1 101 ? -13.435 -7.821 20.489 1.00 90.00 101 ALA A O 1
ATOM 735 N N . GLY A 1 102 ? -14.558 -5.995 19.821 1.00 89.62 102 GLY A N 1
ATOM 736 C CA . GLY A 1 102 ? -15.724 -6.189 20.684 1.00 89.62 102 GLY A CA 1
ATOM 737 C C . GLY A 1 102 ? -16.519 -7.473 20.411 1.00 89.62 102 GLY A C 1
ATOM 738 O O . GLY A 1 102 ? -17.238 -7.935 21.295 1.00 89.62 102 GLY A O 1
ATOM 739 N N . GLN A 1 103 ? -16.416 -8.050 19.207 1.00 89.06 103 GLN A N 1
ATOM 740 C CA . GLN A 1 103 ? -16.991 -9.365 18.888 1.00 89.06 103 GLN A CA 1
ATOM 741 C C . GLN A 1 103 ? -16.101 -10.521 19.357 1.00 89.06 103 GLN A C 1
ATOM 743 O O . GLN A 1 103 ? -16.619 -11.583 19.696 1.00 89.06 103 GLN A O 1
ATOM 748 N N . GLU A 1 104 ? -14.782 -10.336 19.366 1.00 89.06 104 GLU A N 1
ATOM 749 C CA . GLU A 1 104 ? -13.835 -11.343 19.850 1.00 89.06 104 GLU A CA 1
ATOM 750 C C . GLU A 1 104 ? -13.821 -11.394 21.384 1.00 89.06 104 GLU A C 1
ATOM 752 O O . GLU A 1 104 ? -13.976 -12.468 21.968 1.00 89.06 104 GLU A O 1
ATOM 757 N N . PHE A 1 105 ? -13.685 -10.234 22.037 1.00 85.56 105 PHE A N 1
ATOM 758 C CA . PHE A 1 105 ? -13.657 -10.080 23.491 1.00 85.56 105 PHE A CA 1
ATOM 759 C C . PHE A 1 105 ? -14.289 -8.746 23.933 1.00 85.56 105 PHE A C 1
ATOM 761 O O . PHE A 1 105 ? -14.236 -7.763 23.196 1.00 85.56 105 PHE A O 1
ATOM 768 N N . PRO A 1 106 ? -14.857 -8.658 25.152 1.00 87.31 106 PRO A N 1
ATOM 769 C CA . PRO A 1 106 ? -15.323 -7.381 25.688 1.00 87.31 106 PRO A CA 1
ATOM 770 C C . PRO A 1 106 ? -14.205 -6.331 25.725 1.00 87.31 106 PRO A C 1
ATOM 772 O O . PRO A 1 106 ? -13.114 -6.612 26.211 1.00 87.31 106 PRO A O 1
ATOM 775 N N . LEU A 1 107 ? -14.491 -5.114 25.261 1.00 87.88 107 LEU A N 1
ATOM 776 C CA . LEU A 1 107 ? -13.559 -3.986 25.349 1.00 87.88 107 LEU A CA 1
ATOM 777 C C . LEU A 1 107 ? -13.432 -3.520 26.809 1.00 87.88 107 LEU A C 1
ATOM 779 O O . LEU A 1 107 ? -14.440 -3.383 27.509 1.00 87.88 107 LEU A O 1
ATOM 783 N N . THR A 1 108 ? -12.207 -3.267 27.266 1.00 85.25 108 THR A N 1
ATOM 784 C CA . THR A 1 108 ? -11.876 -2.899 28.655 1.00 85.25 108 THR A CA 1
ATOM 785 C C . THR A 1 108 ? -11.480 -1.433 28.830 1.00 85.25 108 THR A C 1
ATOM 787 O O . THR A 1 108 ? -11.329 -0.975 29.962 1.00 85.25 108 THR A O 1
ATOM 790 N N . GLY A 1 109 ? -11.370 -0.671 27.741 1.00 83.62 109 GLY A N 1
ATOM 791 C CA . GLY A 1 109 ? -11.118 0.768 27.766 1.00 83.62 109 GLY A CA 1
ATOM 792 C C . GLY A 1 109 ? -9.738 1.109 28.324 1.00 83.62 109 GLY A C 1
ATOM 793 O O . GLY A 1 109 ? -8.716 0.769 27.730 1.00 83.62 109 GLY A O 1
ATOM 794 N N . ASP A 1 110 ? -9.709 1.802 29.462 1.00 81.38 110 ASP A N 1
ATOM 795 C CA . ASP A 1 110 ? -8.479 2.205 30.152 1.00 81.38 110 ASP A CA 1
ATOM 796 C C . ASP A 1 110 ? -7.792 1.038 30.874 1.00 81.38 110 ASP A C 1
ATOM 798 O O . ASP A 1 110 ? -6.596 1.111 31.171 1.00 81.38 110 ASP A O 1
ATOM 802 N N . GLN A 1 111 ? -8.536 -0.038 31.132 1.00 80.62 111 GLN A N 1
ATOM 803 C CA . GLN A 1 111 ? -8.037 -1.222 31.808 1.00 80.62 111 GLN A CA 1
ATOM 804 C C . GLN A 1 111 ? -7.321 -2.166 30.831 1.00 80.62 111 GLN A C 1
ATOM 806 O O . GLN A 1 111 ? -7.732 -2.294 29.673 1.00 80.62 111 GLN A O 1
ATOM 811 N N . PRO A 1 112 ? -6.278 -2.879 31.286 1.00 80.06 112 PRO A N 1
ATOM 812 C CA . PRO A 1 112 ? -5.631 -3.907 30.484 1.00 80.06 112 PRO A CA 1
ATOM 813 C C . PRO A 1 112 ? -6.569 -5.097 30.238 1.00 80.06 112 PRO A C 1
ATOM 815 O O . PRO A 1 112 ? -7.400 -5.449 31.079 1.00 80.06 112 PRO A O 1
ATOM 818 N N . VAL A 1 113 ? -6.358 -5.796 29.121 1.00 77.38 113 VAL A N 1
ATOM 819 C CA . VAL A 1 113 ? -7.136 -6.992 28.734 1.00 77.38 113 VAL A CA 1
ATOM 820 C C . VAL A 1 113 ? -7.099 -8.101 29.802 1.00 77.38 113 VAL A C 1
ATOM 822 O O . VAL A 1 113 ? -8.013 -8.924 29.890 1.00 77.38 113 VAL A O 1
ATOM 825 N N . SER A 1 114 ? -6.085 -8.115 30.676 1.00 74.75 114 SER A N 1
ATOM 826 C CA . SER A 1 114 ? -5.985 -9.068 31.790 1.00 74.75 114 SER A CA 1
ATOM 827 C C . SER A 1 114 ? -7.189 -9.035 32.738 1.00 74.75 114 SER A C 1
ATOM 829 O O . SER A 1 114 ? -7.498 -10.066 33.338 1.00 74.75 114 SER A O 1
ATOM 831 N N . VAL A 1 115 ? -7.926 -7.918 32.818 1.00 76.69 115 VAL A N 1
ATOM 832 C CA . VAL A 1 115 ? -9.163 -7.815 33.614 1.00 76.69 115 VAL A CA 1
ATOM 833 C C . VAL A 1 115 ? -10.215 -8.841 33.180 1.00 76.69 115 VAL A C 1
ATOM 835 O O . VAL A 1 115 ? -10.939 -9.368 34.025 1.00 76.69 115 VAL A O 1
ATOM 838 N N . ILE A 1 116 ? -10.267 -9.188 31.890 1.00 75.75 116 ILE A N 1
ATOM 839 C CA . ILE A 1 116 ? -11.184 -10.211 31.363 1.00 75.75 116 ILE A CA 1
ATOM 840 C C . ILE A 1 116 ? -10.774 -11.603 31.857 1.00 75.75 116 ILE A C 1
ATOM 842 O O . ILE A 1 116 ? -11.619 -12.415 32.232 1.00 75.75 116 ILE A O 1
ATOM 846 N N . LEU A 1 117 ? -9.468 -11.884 31.858 1.00 73.62 117 LEU A N 1
ATOM 847 C CA . LEU A 1 117 ? -8.923 -13.207 32.166 1.00 73.62 117 LEU A CA 1
ATOM 848 C C . LEU A 1 117 ? -8.858 -13.481 33.673 1.00 73.62 117 LEU A C 1
ATOM 850 O O . LEU A 1 117 ? -9.002 -14.629 34.094 1.00 73.62 117 LEU A O 1
ATOM 854 N N . GLN A 1 118 ? -8.641 -12.449 34.494 1.00 67.94 118 GLN A N 1
ATOM 855 C CA . GLN A 1 118 ? -8.467 -12.581 35.941 1.00 67.94 118 GLN A CA 1
ATOM 856 C C . GLN A 1 118 ? -9.277 -11.534 36.731 1.00 67.94 118 GLN A C 1
ATOM 858 O O . GLN A 1 118 ? -8.699 -10.678 37.408 1.00 67.94 118 GLN A O 1
ATOM 863 N N . PRO A 1 119 ? -10.621 -11.636 36.769 1.00 59.78 119 PRO A N 1
ATOM 864 C CA . PRO A 1 119 ? -11.467 -10.646 37.444 1.00 59.78 119 PRO A CA 1
ATOM 865 C C . PRO A 1 119 ? -11.169 -10.483 38.944 1.00 59.78 119 PRO A C 1
ATOM 867 O O . PRO A 1 119 ? -11.512 -9.478 39.543 1.00 59.78 119 PRO A O 1
ATOM 870 N N . ARG A 1 120 ? -10.548 -11.480 39.590 1.00 54.25 120 ARG A N 1
ATOM 871 C CA . ARG A 1 120 ? -10.278 -11.480 41.039 1.00 54.25 120 ARG A CA 1
ATOM 872 C C . ARG A 1 120 ? -8.926 -10.880 41.444 1.00 54.25 120 ARG A C 1
ATOM 874 O O . ARG A 1 120 ? -8.709 -10.691 42.638 1.00 54.25 120 ARG A O 1
ATOM 881 N N . GLN A 1 121 ? -8.022 -10.614 40.498 1.00 53.34 121 GLN A N 1
ATOM 882 C CA . GLN A 1 121 ? -6.651 -10.162 40.781 1.00 53.34 121 GLN A CA 1
ATOM 883 C C . GLN A 1 121 ? -6.374 -8.718 40.351 1.00 53.34 121 GLN A C 1
ATOM 885 O O . GLN A 1 121 ? -5.216 -8.316 40.320 1.00 53.34 121 GLN A O 1
ATOM 890 N N . THR A 1 122 ? -7.406 -7.905 40.094 1.00 49.91 122 THR A N 1
ATOM 891 C CA . THR A 1 122 ? -7.260 -6.479 39.760 1.00 49.91 122 THR A CA 1
ATOM 892 C C . THR A 1 122 ? -6.748 -5.661 40.948 1.00 49.91 122 THR A C 1
ATOM 894 O O . THR A 1 122 ? -7.471 -4.883 41.571 1.00 49.91 122 THR A O 1
ATOM 897 N N . ARG A 1 123 ? -5.467 -5.824 41.277 1.00 49.88 123 ARG A N 1
ATOM 898 C CA . ARG A 1 123 ? -4.668 -4.723 41.789 1.00 49.88 123 ARG A CA 1
ATOM 899 C C . ARG A 1 123 ? -4.434 -3.806 40.602 1.00 49.88 123 ARG A C 1
ATOM 901 O O . ARG A 1 123 ? -3.927 -4.242 39.576 1.00 49.88 123 ARG A O 1
ATOM 908 N N . ILE A 1 124 ? -4.837 -2.549 40.751 1.00 51.25 124 ILE A N 1
ATOM 909 C CA . ILE A 1 124 ? -4.326 -1.459 39.924 1.00 51.25 124 ILE A CA 1
ATOM 910 C C . ILE A 1 124 ? -2.807 -1.640 39.925 1.00 51.25 124 ILE A C 1
ATOM 912 O O . ILE A 1 124 ? -2.205 -1.606 41.000 1.00 51.25 124 ILE A O 1
ATOM 916 N N . VAL A 1 125 ? -2.221 -1.948 38.767 1.00 49.44 125 VAL A N 1
ATOM 917 C CA . VAL A 1 125 ? -0.777 -2.141 38.627 1.00 49.44 125 VAL A CA 1
ATOM 918 C C . VAL A 1 125 ? -0.143 -0.767 38.828 1.00 49.44 125 VAL A C 1
ATOM 920 O O . VAL A 1 125 ? 0.021 0.013 37.897 1.00 49.44 125 VAL A O 1
ATOM 923 N N . SER A 1 126 ? 0.118 -0.418 40.086 1.00 42.38 126 SER A N 1
ATOM 924 C CA . SER A 1 126 ? 1.006 0.674 40.451 1.00 42.38 126 SER A CA 1
ATOM 925 C C . SER A 1 126 ? 2.410 0.265 40.024 1.00 42.38 126 SER A C 1
ATOM 927 O O . SER A 1 126 ? 2.866 -0.763 40.509 1.00 42.38 126 SER A O 1
ATOM 929 N N . GLU A 1 127 ? 3.007 1.044 39.118 1.00 47.22 127 GLU A N 1
ATOM 930 C CA . GLU A 1 127 ? 4.401 1.219 38.632 1.00 47.22 127 GLU A CA 1
ATOM 931 C C . GLU A 1 127 ? 5.605 0.384 39.169 1.00 47.22 127 GLU A C 1
ATOM 933 O O . GLU A 1 127 ? 6.745 0.691 38.830 1.00 47.22 127 GLU A O 1
ATOM 938 N N . GLN A 1 128 ? 5.442 -0.687 39.941 1.00 44.03 128 GLN A N 1
ATOM 939 C CA . GLN A 1 128 ? 6.526 -1.466 40.544 1.00 44.03 128 GLN A CA 1
ATOM 940 C C . GLN A 1 128 ? 6.147 -2.944 40.741 1.00 44.03 128 GLN A C 1
ATOM 942 O O . GLN A 1 128 ? 6.142 -3.449 41.858 1.00 44.03 128 GLN A O 1
ATOM 947 N N . ASP A 1 129 ? 5.878 -3.668 39.657 1.00 42.16 129 ASP A N 1
ATOM 948 C CA . ASP A 1 129 ? 6.013 -5.131 39.657 1.00 42.16 129 ASP A CA 1
ATOM 949 C C . ASP A 1 129 ? 6.555 -5.592 38.291 1.00 42.16 129 ASP A C 1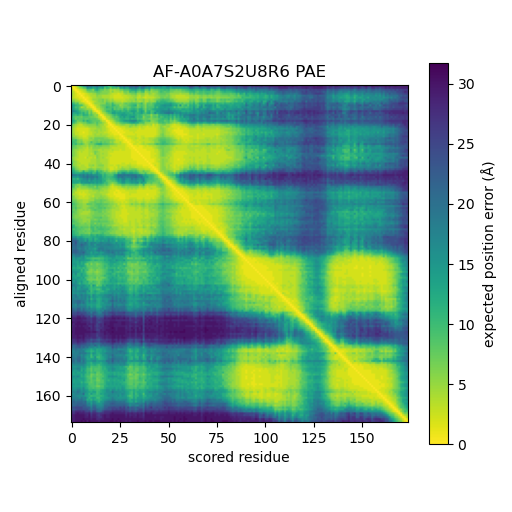
ATOM 951 O O . ASP A 1 129 ? 5.813 -5.836 37.344 1.00 42.16 129 ASP A O 1
ATOM 955 N N . ASP A 1 130 ? 7.884 -5.719 38.194 1.00 45.88 130 ASP A N 1
ATOM 956 C CA . ASP A 1 130 ? 8.675 -6.100 37.002 1.00 45.88 130 ASP A CA 1
ATOM 957 C C . ASP A 1 130 ? 8.418 -7.536 36.477 1.00 45.88 130 ASP A C 1
ATOM 959 O O . ASP A 1 130 ? 9.246 -8.107 35.761 1.00 45.88 130 ASP A O 1
ATOM 963 N N . LYS A 1 131 ? 7.317 -8.189 36.869 1.00 50.53 131 LYS A N 1
ATOM 964 C CA . LYS A 1 131 ? 7.096 -9.626 36.622 1.00 50.53 131 LYS A CA 1
ATOM 965 C C . LYS A 1 131 ? 5.870 -9.982 35.789 1.00 50.53 131 LYS A C 1
ATOM 967 O O . LYS A 1 131 ? 5.823 -11.115 35.313 1.00 50.53 131 LYS A O 1
ATOM 972 N N . GLU A 1 132 ? 4.934 -9.066 35.558 1.00 53.56 132 GLU A N 1
ATOM 973 C CA . GLU A 1 132 ? 3.833 -9.300 34.616 1.00 53.56 132 GLU A CA 1
ATOM 974 C C . GLU A 1 132 ? 4.068 -8.548 33.301 1.00 53.56 132 GLU A C 1
ATOM 976 O O . GLU A 1 132 ? 4.569 -7.421 33.321 1.00 53.56 132 GLU A O 1
ATOM 981 N N . PRO A 1 133 ? 3.737 -9.142 32.138 1.00 53.91 133 PRO A N 1
ATOM 982 C CA . PRO A 1 133 ? 3.782 -8.405 30.886 1.00 53.91 133 PRO A CA 1
ATOM 983 C C . PRO A 1 133 ? 2.844 -7.204 31.019 1.00 53.91 133 PRO A C 1
ATOM 985 O O . PRO A 1 133 ? 1.659 -7.376 31.295 1.00 53.91 133 PRO A O 1
ATOM 988 N N . ASN A 1 134 ? 3.385 -5.997 30.840 1.00 64.94 134 ASN A N 1
ATOM 989 C CA . ASN A 1 134 ? 2.624 -4.751 30.826 1.00 64.94 134 ASN A CA 1
ATOM 990 C C . ASN A 1 134 ? 1.671 -4.762 29.617 1.00 64.94 134 ASN A C 1
ATOM 992 O O . ASN A 1 134 ? 2.002 -4.276 28.535 1.00 64.94 134 ASN A O 1
ATOM 996 N N . LEU A 1 135 ? 0.540 -5.451 29.767 1.00 69.81 135 LEU A N 1
ATOM 997 C CA . LEU A 1 135 ? -0.475 -5.599 28.739 1.00 69.81 135 LEU A CA 1
ATOM 998 C C . LEU A 1 135 ? -1.081 -4.224 28.477 1.00 69.81 135 LEU A C 1
ATOM 1000 O O . LEU A 1 135 ? -1.587 -3.571 29.386 1.00 69.81 135 LEU A O 1
ATOM 1004 N N . MET A 1 136 ? -1.010 -3.792 27.222 1.00 77.50 136 MET A N 1
ATOM 1005 C CA . MET A 1 136 ? -1.575 -2.520 26.794 1.00 77.50 136 MET A CA 1
ATOM 1006 C C . MET A 1 136 ? -3.091 -2.499 27.012 1.00 77.50 136 MET A C 1
ATOM 1008 O O . MET A 1 136 ? -3.775 -3.510 26.841 1.00 77.50 136 MET A O 1
ATOM 1012 N N . ASN A 1 137 ? -3.600 -1.327 27.382 1.00 81.44 137 ASN A N 1
ATOM 1013 C CA . ASN A 1 137 ? -5.029 -1.044 27.376 1.00 81.44 137 ASN A CA 1
ATOM 1014 C C . ASN A 1 137 ? -5.522 -0.730 25.954 1.00 81.44 137 ASN A C 1
ATOM 1016 O O . ASN A 1 137 ? -4.721 -0.510 25.038 1.00 81.44 137 ASN A O 1
ATOM 1020 N N . ASP A 1 138 ? -6.841 -0.686 25.772 1.00 82.81 138 ASP A N 1
ATOM 1021 C CA . ASP A 1 138 ? -7.447 -0.523 24.447 1.00 82.81 138 ASP A CA 1
ATOM 1022 C C . ASP A 1 138 ? -7.054 0.810 23.798 1.00 82.81 138 ASP A C 1
ATOM 1024 O O . ASP A 1 138 ? -6.852 0.876 22.583 1.00 82.81 138 ASP A O 1
ATOM 1028 N N . TYR A 1 139 ? -6.881 1.861 24.609 1.00 79.56 139 TYR A N 1
ATOM 1029 C CA . TYR A 1 139 ? -6.435 3.172 24.134 1.00 79.56 139 TYR A CA 1
ATOM 1030 C C . TYR A 1 139 ? -5.058 3.088 23.484 1.00 79.56 139 TYR A C 1
ATOM 1032 O O . TYR A 1 139 ? -4.872 3.607 22.390 1.00 79.56 139 TYR A O 1
ATOM 1040 N N . SER A 1 140 ? -4.114 2.399 24.129 1.00 76.81 140 SER A N 1
ATOM 1041 C CA . SER A 1 140 ? -2.742 2.245 23.631 1.00 76.81 140 SER A CA 1
ATOM 1042 C C . SER A 1 140 ? -2.664 1.318 22.417 1.00 76.81 140 SER A C 1
ATOM 1044 O O . SER A 1 140 ? -1.776 1.470 21.579 1.00 76.81 140 SER A O 1
ATOM 1046 N N . LEU A 1 141 ? -3.577 0.347 22.325 1.00 80.31 141 LEU A N 1
ATOM 1047 C CA . LEU A 1 141 ? -3.592 -0.658 21.265 1.00 80.31 141 LEU A CA 1
ATOM 1048 C C . LEU A 1 141 ? -4.212 -0.132 19.960 1.00 80.31 141 LEU A C 1
ATOM 1050 O O . LEU A 1 141 ? -3.747 -0.477 18.874 1.00 80.31 141 LEU A O 1
ATOM 1054 N N . LEU A 1 142 ? -5.275 0.675 20.055 1.00 79.69 142 LEU A N 1
ATOM 1055 C CA . LEU A 1 142 ? -6.155 0.984 18.923 1.00 79.69 142 LEU A CA 1
ATOM 1056 C C . LEU A 1 142 ? -6.065 2.431 18.413 1.00 79.69 142 LEU A C 1
ATOM 1058 O O . LEU A 1 142 ? -6.813 2.790 17.506 1.00 79.69 142 LEU A O 1
ATOM 1062 N N . GLY A 1 143 ? -5.146 3.260 18.917 1.00 74.19 143 GLY A N 1
ATOM 1063 C CA . GLY A 1 143 ? -4.882 4.590 18.357 1.00 74.19 143 GLY A CA 1
ATOM 1064 C C . GLY A 1 143 ? -4.406 5.607 19.388 1.00 74.19 143 GLY A C 1
ATOM 1065 O O . GLY A 1 143 ? -3.780 5.257 20.378 1.00 74.19 143 GLY A O 1
ATOM 1066 N N . SER A 1 144 ? -4.678 6.893 19.148 1.00 83.50 144 SER A N 1
ATOM 1067 C CA . SER A 1 144 ? -4.619 7.884 20.228 1.00 83.50 144 SER A CA 1
ATOM 1068 C C . SER A 1 144 ? -5.887 7.803 21.077 1.00 83.50 144 SER A C 1
ATOM 1070 O O . SER A 1 144 ? -6.955 7.460 20.562 1.00 83.50 144 SER A O 1
ATOM 1072 N N . GLU A 1 145 ? -5.791 8.177 22.354 1.00 85.62 145 GLU A N 1
ATOM 1073 C CA . GLU A 1 145 ? -6.937 8.218 23.273 1.00 85.62 145 GLU A CA 1
ATOM 1074 C C . GLU A 1 145 ? -8.095 9.055 22.704 1.00 85.62 145 GLU A C 1
ATOM 1076 O O . GLU A 1 145 ? -9.241 8.615 22.702 1.00 85.62 145 GLU A O 1
ATOM 1081 N N . GLU A 1 146 ? -7.795 10.215 22.113 1.00 88.38 146 GLU A N 1
ATOM 1082 C CA . GLU A 1 146 ? -8.792 11.073 21.460 1.00 88.38 146 GLU A CA 1
ATOM 1083 C C . GLU A 1 146 ? -9.530 10.352 20.321 1.00 88.38 146 GLU A C 1
ATOM 1085 O O . GLU A 1 146 ? -10.761 10.360 20.269 1.00 88.38 146 GLU A O 1
ATOM 1090 N N . THR A 1 147 ? -8.783 9.678 19.439 1.00 89.38 147 THR A N 1
ATOM 1091 C CA . THR A 1 147 ? -9.348 8.957 18.288 1.00 89.38 147 THR A CA 1
ATOM 1092 C C . THR A 1 147 ? -10.206 7.782 18.749 1.00 89.38 147 THR A C 1
ATOM 1094 O O . THR A 1 147 ? -11.269 7.519 18.182 1.00 89.38 147 THR A O 1
ATOM 1097 N N . PHE A 1 148 ? -9.761 7.086 19.798 1.00 90.19 148 PHE A N 1
ATOM 1098 C CA . PHE A 1 148 ? -10.514 6.006 20.417 1.00 90.19 148 PHE A CA 1
ATOM 1099 C C . PHE A 1 148 ? -11.821 6.517 21.018 1.00 90.19 148 PHE A C 1
ATOM 1101 O O . PHE A 1 148 ? -12.879 5.963 20.729 1.00 90.19 148 PHE A O 1
ATOM 1108 N N . ILE A 1 149 ? -11.775 7.579 21.829 1.00 90.62 149 ILE A N 1
ATOM 1109 C CA . ILE A 1 149 ? -12.961 8.141 22.487 1.00 90.62 149 ILE A CA 1
ATOM 1110 C C . ILE A 1 149 ? -13.974 8.613 21.441 1.00 90.62 149 ILE A C 1
ATOM 1112 O O . ILE A 1 149 ? -15.170 8.345 21.586 1.00 90.62 149 ILE A O 1
ATOM 1116 N N . GLU A 1 150 ? -13.520 9.269 20.372 1.00 93.12 150 GLU A N 1
ATOM 1117 C CA . GLU A 1 150 ? -14.377 9.685 19.261 1.00 93.12 150 GLU A CA 1
ATOM 1118 C C . GLU A 1 150 ? -15.049 8.479 18.582 1.00 93.12 150 GLU A C 1
ATOM 1120 O O . GLU A 1 150 ? -16.274 8.458 18.402 1.00 93.12 150 GLU A O 1
ATOM 1125 N N . ALA A 1 151 ? -14.267 7.447 18.251 1.00 92.19 151 ALA A N 1
ATOM 1126 C CA . ALA A 1 151 ? -14.752 6.216 17.635 1.00 92.19 151 ALA A CA 1
ATOM 1127 C C . ALA A 1 151 ? -15.766 5.484 18.528 1.00 92.19 151 ALA A C 1
ATOM 1129 O O . ALA A 1 151 ? -16.883 5.186 18.100 1.00 92.19 151 ALA A O 1
ATOM 1130 N N . HIS A 1 152 ? -15.403 5.258 19.788 1.00 92.44 152 HIS A N 1
ATOM 1131 C CA . HIS A 1 152 ? -16.224 4.596 20.793 1.00 92.44 152 HIS A CA 1
ATOM 1132 C C . HIS A 1 152 ? -17.543 5.345 21.029 1.00 92.44 152 HIS A C 1
ATOM 1134 O O . HIS A 1 152 ? -18.620 4.748 20.980 1.00 92.44 152 HIS A O 1
ATOM 1140 N N . THR A 1 153 ? -17.489 6.671 21.191 1.00 93.44 153 THR A N 1
ATOM 1141 C CA . THR A 1 153 ? -18.685 7.511 21.375 1.00 93.44 153 THR A CA 1
ATOM 1142 C C . THR A 1 153 ? -19.610 7.446 20.162 1.00 93.44 153 THR A C 1
ATOM 1144 O O . THR A 1 153 ? -20.832 7.388 20.315 1.00 93.44 153 THR A O 1
ATOM 1147 N N . THR A 1 154 ? -19.048 7.436 18.952 1.00 94.69 154 THR A N 1
ATOM 1148 C CA . THR A 1 154 ? -19.826 7.324 17.711 1.00 94.69 154 THR A CA 1
ATOM 1149 C C . THR A 1 154 ? -20.553 5.983 17.635 1.00 94.69 154 THR A C 1
ATOM 1151 O O . THR A 1 154 ? -21.756 5.947 17.362 1.00 94.69 154 THR A O 1
ATOM 1154 N N . LEU A 1 155 ? -19.864 4.885 17.953 1.00 94.12 155 LEU A N 1
ATOM 1155 C CA . LEU A 1 155 ? -20.457 3.549 17.930 1.00 94.12 155 LEU A CA 1
ATOM 1156 C C . LEU A 1 155 ? -21.539 3.370 18.996 1.00 94.12 155 LEU A C 1
ATOM 1158 O O . LEU A 1 155 ? -22.607 2.852 18.667 1.00 94.12 155 LEU A O 1
ATOM 1162 N N . LEU A 1 156 ? -21.325 3.867 20.218 1.00 93.31 156 LEU A N 1
ATOM 1163 C CA . LEU A 1 156 ? -22.356 3.874 21.260 1.00 93.31 156 LEU A CA 1
ATOM 1164 C C . LEU A 1 156 ? -23.600 4.660 20.825 1.00 93.31 156 LEU A C 1
ATOM 1166 O O . LEU A 1 156 ? -24.719 4.180 20.979 1.00 93.31 156 LEU A O 1
ATOM 1170 N N . ARG A 1 157 ? -23.423 5.847 20.226 1.00 94.56 157 ARG A N 1
ATOM 1171 C CA . ARG A 1 157 ? -24.545 6.664 19.724 1.00 94.56 157 ARG A CA 1
ATOM 1172 C C . ARG A 1 157 ? -25.321 5.980 18.603 1.00 94.56 157 ARG A C 1
ATOM 1174 O O . ARG A 1 157 ? -26.532 6.147 18.521 1.00 94.56 157 ARG A O 1
ATOM 1181 N N . SER A 1 158 ? -24.630 5.230 17.749 1.00 94.62 158 SER A N 1
ATOM 1182 C CA . SER A 1 158 ? -25.261 4.450 16.678 1.00 94.62 158 SER A CA 1
ATOM 1183 C C . SER A 1 158 ? -25.956 3.172 17.170 1.00 94.62 158 SER A C 1
ATOM 1185 O O . SER A 1 158 ? -26.696 2.562 16.406 1.00 94.62 158 SER A O 1
ATOM 1187 N N . GLY A 1 159 ? -25.709 2.752 18.418 1.00 92.56 159 GLY A N 1
ATOM 1188 C CA . GLY A 1 159 ? -26.163 1.470 18.964 1.00 92.56 159 GLY A CA 1
ATOM 1189 C C . GLY A 1 159 ? -25.351 0.254 18.498 1.00 92.56 159 GLY A C 1
ATOM 1190 O O . GLY A 1 159 ? -25.746 -0.874 18.772 1.00 92.56 159 GLY A O 1
ATOM 1191 N N . SER A 1 160 ? -24.229 0.465 17.801 1.00 92.31 160 SER A N 1
ATOM 1192 C CA . SER A 1 160 ? -23.360 -0.617 17.303 1.00 92.31 160 SER A CA 1
ATOM 1193 C C . SER A 1 160 ? -22.452 -1.204 18.388 1.00 92.31 160 SER A C 1
ATOM 1195 O O . SER A 1 160 ? -21.971 -2.324 18.251 1.00 92.31 160 SER A O 1
ATOM 1197 N N . LEU A 1 161 ? -22.221 -0.452 19.467 1.00 90.50 161 LEU A N 1
ATOM 1198 C CA . LEU A 1 161 ? -21.645 -0.952 20.712 1.00 90.50 161 LEU A CA 1
ATOM 1199 C C . LEU A 1 161 ? -22.656 -0.768 21.840 1.00 90.50 161 LEU A C 1
ATOM 1201 O O . LEU A 1 161 ? -23.421 0.198 21.854 1.00 90.50 161 LEU A O 1
ATOM 1205 N N . VAL A 1 162 ? -22.613 -1.680 22.805 1.00 87.75 162 VAL A N 1
ATOM 1206 C CA . VAL A 1 162 ? -23.373 -1.596 24.052 1.00 87.75 162 VAL A CA 1
ATOM 1207 C C . VAL A 1 162 ? -22.376 -1.630 25.198 1.00 87.75 162 VAL A C 1
ATOM 1209 O O . VAL A 1 162 ? -21.425 -2.408 25.176 1.00 87.75 162 VAL A O 1
ATOM 1212 N N . GLN A 1 163 ? -22.585 -0.770 26.191 1.00 85.00 163 GLN A N 1
ATOM 1213 C CA . GLN A 1 163 ? -21.758 -0.728 27.388 1.00 85.00 163 GLN A CA 1
ATOM 1214 C C . GLN A 1 163 ? -22.525 -1.334 28.562 1.00 85.00 163 GLN A C 1
ATOM 1216 O O . GLN A 1 163 ? -23.591 -0.843 28.934 1.00 85.00 163 GLN A O 1
ATOM 1221 N N . GLU A 1 164 ? -21.950 -2.361 29.180 1.00 81.69 164 GLU A N 1
ATOM 1222 C CA . GLU A 1 164 ? -22.469 -2.969 30.403 1.00 81.69 164 GLU A CA 1
ATOM 1223 C C . GLU A 1 164 ? -21.521 -2.693 31.574 1.00 81.69 164 GLU A C 1
ATOM 1225 O O . GLU A 1 164 ? -20.299 -2.743 31.435 1.00 81.69 164 GLU A O 1
ATOM 1230 N N . ARG A 1 165 ? -22.074 -2.383 32.752 1.00 76.06 165 ARG A N 1
ATOM 1231 C CA . ARG A 1 165 ? -21.283 -2.260 33.984 1.00 76.06 165 ARG A CA 1
ATOM 1232 C C . ARG A 1 165 ? -21.271 -3.593 34.711 1.00 76.06 165 ARG A C 1
ATOM 1234 O O . ARG A 1 165 ? -22.293 -4.005 35.252 1.00 76.06 165 ARG A O 1
ATOM 1241 N N . ILE A 1 166 ? -20.100 -4.213 34.783 1.00 71.50 166 ILE A N 1
ATOM 1242 C CA . ILE A 1 166 ? -19.891 -5.449 35.535 1.00 71.50 166 ILE A CA 1
ATOM 1243 C C . ILE A 1 166 ? -19.230 -5.094 36.869 1.00 71.50 166 ILE A C 1
ATOM 1245 O O . ILE A 1 166 ? -18.193 -4.435 36.911 1.00 71.50 166 ILE A O 1
ATOM 1249 N N . SER A 1 167 ? -19.842 -5.504 37.980 1.00 65.94 167 SER A N 1
ATOM 1250 C CA . SER A 1 167 ? -19.239 -5.357 39.305 1.00 65.94 167 SER A CA 1
ATOM 1251 C C . SER A 1 167 ? -18.116 -6.375 39.470 1.00 65.94 167 SER A C 1
ATOM 1253 O O . SER A 1 167 ? -18.362 -7.580 39.451 1.00 65.94 167 SER A O 1
ATOM 1255 N N . ILE A 1 168 ? -16.889 -5.899 39.661 1.00 62.03 168 ILE A N 1
ATOM 1256 C CA . ILE A 1 168 ? -15.763 -6.766 40.001 1.00 62.03 168 ILE A CA 1
ATOM 1257 C C . ILE A 1 168 ? -15.840 -7.065 41.509 1.00 62.03 168 ILE A C 1
ATOM 1259 O O . ILE A 1 168 ? -15.820 -6.124 42.308 1.00 62.03 168 ILE A O 1
ATOM 1263 N N . PRO A 1 169 ? -15.965 -8.334 41.940 1.00 54.47 169 PRO A N 1
ATOM 1264 C CA . PRO A 1 169 ? -16.001 -8.662 43.359 1.00 54.47 169 PRO A CA 1
ATOM 1265 C C . PRO A 1 169 ? -14.639 -8.361 44.002 1.00 54.47 169 PRO A C 1
ATOM 1267 O O . PRO A 1 169 ? -13.632 -8.995 43.694 1.00 54.47 169 PRO A O 1
ATOM 1270 N N . SER A 1 170 ? -14.624 -7.384 44.909 1.00 49.47 170 SER A N 1
ATOM 1271 C CA . SER A 1 170 ? -13.477 -7.051 45.760 1.00 49.47 170 SER A CA 1
ATOM 1272 C C . SER A 1 170 ? -13.110 -8.248 46.642 1.00 49.47 170 SER A C 1
ATOM 1274 O O . SER A 1 170 ? -13.967 -8.806 47.322 1.00 49.47 170 SER A O 1
ATOM 1276 N N . SER A 1 171 ? -11.832 -8.626 46.673 1.00 51.00 171 SER A N 1
ATOM 1277 C CA . SER A 1 171 ? -11.289 -9.759 47.439 1.00 51.00 171 SER A CA 1
ATOM 1278 C C . SER A 1 171 ? -11.249 -9.553 48.966 1.00 51.00 171 SER A C 1
ATOM 1280 O O . SER A 1 171 ? -10.400 -10.130 49.638 1.00 51.00 171 SER A O 1
ATOM 1282 N N . LYS A 1 172 ? -12.135 -8.725 49.538 1.00 44.91 172 LYS A N 1
ATOM 1283 C CA . LYS A 1 172 ? -12.129 -8.401 50.976 1.00 44.91 172 LYS A CA 1
ATOM 1284 C C . LYS A 1 172 ? -13.089 -9.208 51.855 1.00 44.91 172 LYS A C 1
ATOM 1286 O O . LYS A 1 172 ? -13.044 -9.009 53.063 1.00 44.91 172 LYS A O 1
ATOM 1291 N N . ASP A 1 173 ? -13.860 -10.137 51.299 1.00 44.50 173 ASP A N 1
ATOM 1292 C CA . ASP A 1 173 ? -14.700 -11.043 52.092 1.00 44.50 173 ASP A CA 1
ATOM 1293 C C . ASP A 1 173 ? -14.198 -12.489 51.947 1.00 44.50 173 ASP A C 1
ATOM 1295 O O . ASP A 1 173 ? -14.476 -13.161 50.949 1.00 44.50 173 ASP A O 1
ATOM 1299 N N . GLY A 1 174 ? -13.419 -12.944 52.935 1.00 35.38 174 GLY A N 1
ATOM 1300 C CA . GLY A 1 174 ? -12.869 -14.301 53.037 1.00 35.38 174 GLY A CA 1
ATOM 1301 C C . GLY A 1 174 ? -11.740 -14.403 54.049 1.00 35.38 174 GLY A C 1
ATOM 1302 O O . GLY A 1 174 ? -10.589 -14.138 53.643 1.00 35.38 174 GLY A O 1
#

Solvent-accessible surface area (backbone atoms only — not comparable to full-atom values): 11085 Å² total; per-residue (Å²): 137,81,86,89,78,83,90,79,65,75,77,66,51,60,89,69,83,66,68,71,31,47,67,34,79,36,87,38,71,64,96,40,45,55,55,42,52,46,48,41,60,44,20,59,37,48,92,88,51,85,85,58,77,56,44,67,47,76,45,64,57,90,48,75,69,36,47,50,35,69,79,35,64,62,61,52,72,69,67,48,74,83,67,78,90,65,84,79,85,42,32,73,62,34,37,57,50,50,55,53,47,48,70,76,43,83,80,55,47,88,41,36,63,59,53,78,80,40,59,73,67,77,63,80,84,66,97,77,65,98,81,62,82,86,60,62,21,49,36,75,72,58,47,52,58,68,36,39,52,54,18,51,53,50,32,45,74,71,63,78,42,84,90,80,91,78,85,68,69,72,86,80,82,130

Secondary structure (DSSP, 8-state):
---------GGGTSS-----B-EEEEES--SSHHHHHHHHTTBT--TT-TTS--EEEEE--S-HHHHHHHH-THHHHTT-----S-----HHHHHHHHHHHHHHS---TTSBTHHHH-TT------S--TTS--PPBHHHHHS-HHHHHHHHHHHHHHTSS----PPP--TT--

pLDDT: mean 77.59, std 14.42, range [35.38, 94.69]

InterPro domains:
  IPR001650 Helicase, C-terminal domain-like [PF00271] (6-45)
  IPR027417 P-loop containing nucleoside triphosphate hydrolase [G3DSA:3.40.50.300] (1-54)
  IPR027417 P-loop containing nucleoside triphosphate hydrolase [SSF52540] (6-71)

Mean predicted aligned error: 13.44 Å

Organism: NCBI:txid420275

Sequence (174 aa):
NHLLGVVATSALELGIDIGGIDLTLHCGCPTSVNSLLQQAGRAGRGATRLDVPSLAIMICFNSPAEQHIWRNPTSLLSRGRAIPTSLPINAGLVQGHLLCAGQEFPLTGDQPVSVILQPRQTRIVSEQDDKEPNLMNDYSLLGSEETFIEAHTTLLRSGSLVQERISIPSSKDG

Foldseek 3Di:
DDDPDDDDDLVQLDDDQPADAQEAEAEADDPAPSSVCSRQVSHPRDPPCPPRHHYYHYDHDDDPVSVVCVVPVCVRVVVDGPDPPDDAQALVNLLVVCLVVCVVDNAPAQDFPVCVVCLAPPDPPDPDDPPDPPGDHPCVVRHHSVSNVSNVVVCVVVVSDDDDDDDRDHPPDD

Radius of gyration: 27.1 Å; Cα contacts (8 Å, |Δi|>4): 168; chains: 1; bounding box: 50×41×78 Å

Nearest PDB structures (foldseek):
  4c2j-assembly1_D  TM=3.397E-01  e=2.551E+00  Homo sapiens